Protein AF-A0A8S3W5P1-F1 (afdb_monomer_lite)

Sequence (148 aa):
MNDEDISTLLWRLENGEVSEDESDLDEDALDYYDNVGELQADLERENQILEEILTENDGTAPDPPLIFDELVENQPHSNATPSLRDLIWKKKNLDLVDQAFTFLGCTDYPPIIMNLSTPYQYFSYFFDESLLARIVTESNKYAIQKKY

Radius of gyration: 28.53 Å; chains: 1; bounding box: 63×50×64 Å

Foldseek 3Di:
DDPVVVVVVVVCCVVVVDDPPPPPPPPVPDPVDPDPVRVVVVVVVVVVVVVVVVVPDPDDDDDDDDDDDDDDPDDDDDDDDPPPPPPDPPDDPDPPPVVVPPCVDDPDDDVCCVPDDDPVSNVCVVVPPVNVVVCVVVVVVVVVVVVD

Organism: Parnassius apollo (NCBI:txid110799)

pLDDT: mean 73.73, std 16.77, range [38.12, 96.38]

Secondary structure (DSSP, 8-state):
--HHHHHHHHHHHHTTSS-SS-----GGG--SSSSHHHHHHHHHHH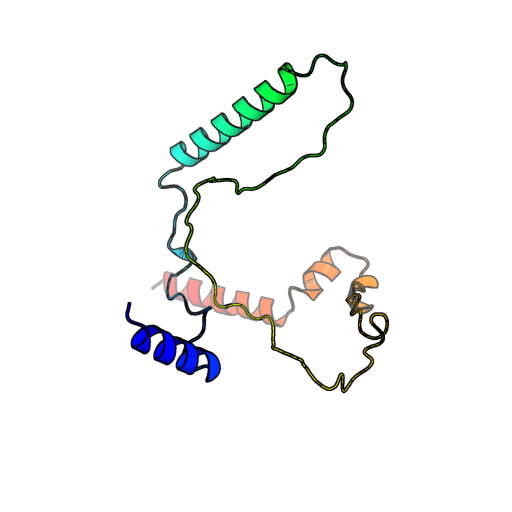HHHHHHHHHS--S-SPPPP---S----------PPP--TT-----------TTTS------PPPHHHHT--SHHHHHHHHS-HHHHHHHHHHHHHHHHHTT-

Structure (mmCIF, N/CA/C/O backbone):
data_AF-A0A8S3W5P1-F1
#
_entry.id   AF-A0A8S3W5P1-F1
#
loop_
_atom_site.group_PDB
_atom_site.id
_atom_site.type_symbol
_atom_site.label_atom_id
_atom_site.label_alt_id
_atom_site.label_comp_id
_atom_site.label_asym_id
_atom_site.label_entity_id
_atom_site.label_seq_id
_atom_site.pdbx_PDB_ins_code
_atom_site.Cartn_x
_atom_site.Cartn_y
_atom_site.Cartn_z
_atom_site.occupancy
_atom_site.B_iso_or_equiv
_atom_site.auth_seq_id
_atom_site.auth_comp_id
_atom_site.auth_asym_id
_atom_site.auth_atom_id
_atom_site.pdbx_PDB_model_num
ATOM 1 N N . MET A 1 1 ? 37.385 16.881 11.044 1.00 60.25 1 MET A N 1
ATOM 2 C CA . MET A 1 1 ? 37.303 15.442 10.748 1.00 60.25 1 MET A CA 1
ATOM 3 C C . MET A 1 1 ? 38.622 15.077 10.107 1.00 60.25 1 MET A C 1
ATOM 5 O O . MET A 1 1 ? 38.984 15.733 9.138 1.00 60.25 1 MET A O 1
ATOM 9 N N . ASN A 1 2 ? 39.389 14.184 10.724 1.00 86.12 2 ASN A N 1
ATOM 10 C CA . ASN A 1 2 ? 40.717 13.813 10.240 1.00 86.12 2 ASN A CA 1
ATOM 11 C C . ASN A 1 2 ? 40.613 12.609 9.290 1.00 86.12 2 ASN A C 1
ATOM 13 O O . ASN A 1 2 ? 39.660 11.839 9.372 1.00 86.12 2 ASN A O 1
ATOM 17 N N . ASP A 1 3 ? 41.605 12.408 8.420 1.00 90.06 3 ASP A N 1
ATOM 18 C CA . ASP A 1 3 ? 41.615 11.308 7.435 1.00 90.06 3 ASP A CA 1
ATOM 19 C C . ASP A 1 3 ? 41.507 9.911 8.080 1.00 90.06 3 ASP A C 1
ATOM 21 O O . ASP A 1 3 ? 40.967 8.970 7.493 1.00 90.06 3 ASP A O 1
ATOM 25 N N . GLU A 1 4 ? 41.981 9.779 9.318 1.00 88.19 4 GLU A N 1
ATOM 26 C CA . GLU A 1 4 ? 41.867 8.562 10.124 1.00 88.19 4 GLU A CA 1
ATOM 27 C C . GLU A 1 4 ? 40.419 8.311 10.585 1.00 88.19 4 GLU A C 1
ATOM 29 O O . GLU A 1 4 ? 39.925 7.183 10.518 1.00 88.19 4 GLU A O 1
ATOM 34 N N . ASP A 1 5 ? 39.691 9.371 10.939 1.00 88.81 5 ASP A N 1
ATOM 35 C CA . ASP A 1 5 ? 38.268 9.297 11.296 1.00 88.81 5 ASP A CA 1
ATOM 36 C C . ASP A 1 5 ? 37.423 8.883 10.081 1.00 88.81 5 ASP A C 1
ATOM 38 O O . ASP A 1 5 ? 36.473 8.113 10.196 1.00 88.81 5 ASP A O 1
ATOM 42 N N . ILE A 1 6 ? 37.795 9.358 8.889 1.00 88.00 6 ILE A N 1
ATOM 43 C CA . ILE A 1 6 ? 37.114 9.006 7.637 1.00 88.00 6 ILE A CA 1
ATOM 44 C C . ILE A 1 6 ? 37.388 7.540 7.281 1.00 88.00 6 ILE A C 1
ATOM 46 O O . ILE A 1 6 ? 36.471 6.801 6.935 1.00 88.00 6 ILE A O 1
ATOM 50 N N . SER A 1 7 ? 38.637 7.092 7.411 1.00 89.75 7 SER A N 1
ATOM 51 C CA . SER A 1 7 ? 39.027 5.710 7.100 1.00 89.75 7 SER A CA 1
ATOM 52 C C . SER A 1 7 ? 38.344 4.699 8.021 1.00 89.75 7 SER A C 1
ATOM 54 O O . SER A 1 7 ? 37.892 3.647 7.572 1.00 89.75 7 SER A O 1
ATOM 56 N N . THR A 1 8 ? 38.240 5.027 9.309 1.00 90.94 8 THR A N 1
ATOM 57 C CA . THR A 1 8 ? 37.537 4.184 10.284 1.00 90.94 8 THR A CA 1
ATOM 58 C C . THR A 1 8 ? 36.036 4.143 10.018 1.00 90.94 8 THR A C 1
ATOM 60 O O . THR A 1 8 ? 35.445 3.069 10.098 1.00 90.94 8 THR A O 1
ATOM 63 N N . LEU A 1 9 ? 35.421 5.268 9.638 1.00 87.50 9 LEU A N 1
ATOM 64 C CA . LEU A 1 9 ? 34.011 5.309 9.250 1.00 87.50 9 LEU A CA 1
ATOM 65 C C . LEU A 1 9 ? 33.732 4.441 8.013 1.00 87.50 9 LEU A C 1
ATOM 67 O O . LEU A 1 9 ? 32.820 3.619 8.037 1.00 87.50 9 LEU A O 1
ATOM 71 N N . LEU A 1 10 ? 34.548 4.568 6.962 1.00 90.38 10 LEU A N 1
ATOM 72 C CA . LEU A 1 10 ? 34.397 3.786 5.730 1.00 90.38 10 LEU A CA 1
ATOM 73 C C . LEU A 1 10 ? 34.566 2.282 5.969 1.00 90.38 10 LEU A C 1
ATOM 75 O O . LEU A 1 10 ? 33.801 1.489 5.431 1.00 90.38 10 LEU A O 1
ATOM 79 N N . TRP A 1 11 ? 35.519 1.888 6.816 1.00 92.31 11 TRP A N 1
ATOM 80 C CA . TRP A 1 11 ? 35.710 0.484 7.183 1.00 92.31 11 TRP A CA 1
ATOM 81 C C . TRP A 1 11 ? 34.502 -0.087 7.939 1.00 92.31 11 TRP A C 1
ATOM 83 O O . TRP A 1 11 ? 34.104 -1.229 7.718 1.00 92.31 11 TRP A O 1
ATOM 93 N N . ARG A 1 12 ? 33.882 0.710 8.816 1.00 89.38 12 ARG A N 1
ATOM 94 C CA . ARG A 1 12 ? 32.674 0.303 9.549 1.00 89.38 12 ARG A CA 1
ATOM 95 C C . ARG A 1 12 ? 31.460 0.159 8.629 1.00 89.38 12 ARG A C 1
ATOM 97 O O . ARG A 1 12 ? 30.703 -0.793 8.799 1.00 89.38 12 ARG A O 1
ATOM 104 N N . LEU A 1 13 ? 31.314 1.049 7.643 1.00 88.62 13 LEU A N 1
ATOM 105 C CA . LEU A 1 13 ? 30.285 0.952 6.599 1.00 88.62 13 LEU A CA 1
ATOM 106 C C . LEU A 1 13 ? 30.488 -0.297 5.723 1.00 88.62 13 LEU A C 1
ATOM 108 O O . LEU A 1 13 ? 29.542 -1.039 5.484 1.00 88.62 13 LEU A O 1
ATOM 112 N N . GLU A 1 14 ? 31.725 -0.583 5.299 1.00 90.12 14 GLU A N 1
ATOM 113 C CA . GLU A 1 14 ? 32.049 -1.760 4.474 1.00 90.12 14 GLU A CA 1
ATOM 114 C C . GLU A 1 14 ? 31.732 -3.088 5.185 1.00 90.12 14 GLU A C 1
ATOM 116 O O . GLU A 1 14 ? 31.281 -4.043 4.552 1.00 90.12 14 GLU A O 1
ATOM 121 N N . ASN A 1 15 ? 31.919 -3.144 6.507 1.00 90.38 15 ASN A N 1
ATOM 122 C CA . ASN A 1 15 ? 31.615 -4.329 7.313 1.00 90.38 15 ASN A CA 1
ATOM 123 C C . ASN A 1 15 ? 30.167 -4.388 7.819 1.00 90.38 15 ASN A C 1
ATOM 125 O O . ASN A 1 15 ? 29.810 -5.341 8.514 1.00 90.38 15 ASN A O 1
ATOM 129 N N . GLY A 1 16 ? 29.340 -3.389 7.495 1.00 81.69 16 GLY A N 1
ATOM 130 C CA . GLY A 1 16 ? 27.958 -3.305 7.968 1.00 81.69 16 GLY A CA 1
ATOM 131 C C . GLY A 1 16 ? 27.836 -3.133 9.486 1.00 81.69 16 GLY A C 1
ATOM 132 O O . GLY A 1 16 ? 26.829 -3.527 10.064 1.00 81.69 16 GLY A O 1
ATOM 133 N N . GLU A 1 17 ? 28.861 -2.582 10.148 1.00 85.62 17 GLU A N 1
ATOM 134 C CA . GLU A 1 17 ? 28.804 -2.224 11.575 1.00 85.62 17 GLU A CA 1
ATOM 135 C C . GLU A 1 17 ? 28.009 -0.936 11.822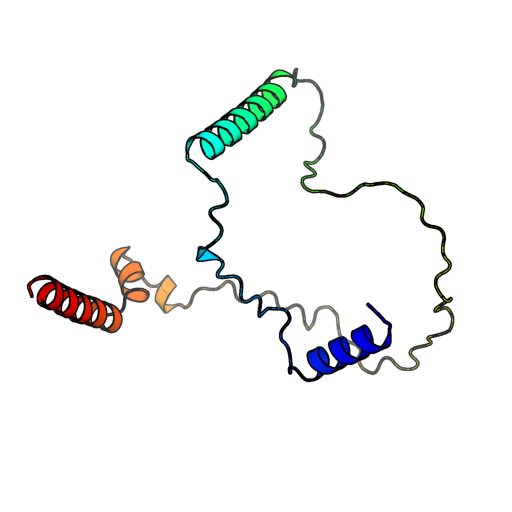 1.00 85.62 17 GLU A C 1
ATOM 137 O O . GLU A 1 17 ? 27.652 -0.635 12.960 1.00 85.62 17 GLU A O 1
ATOM 142 N N . VAL A 1 18 ? 27.796 -0.148 10.769 1.00 80.00 18 VAL A N 1
ATOM 143 C CA . VAL A 1 18 ? 26.989 1.073 10.759 1.00 80.00 18 VAL A CA 1
ATOM 144 C C . VAL A 1 18 ? 26.205 1.066 9.449 1.00 80.00 18 VAL A C 1
ATOM 146 O O . VAL A 1 18 ? 26.782 0.750 8.407 1.00 80.00 18 VAL A O 1
ATOM 149 N N . SER A 1 19 ? 24.913 1.383 9.501 1.00 76.12 19 SER A N 1
ATOM 150 C CA . SER A 1 19 ? 24.086 1.601 8.310 1.00 76.12 19 SER A CA 1
ATOM 151 C C . SER A 1 19 ? 24.056 3.090 7.968 1.00 76.12 19 SER A C 1
ATOM 153 O O . SER A 1 19 ? 24.080 3.936 8.858 1.00 76.12 19 SER A O 1
ATOM 155 N N . GLU A 1 20 ? 23.996 3.414 6.678 1.00 69.25 20 GLU A N 1
ATOM 156 C CA . GLU A 1 20 ? 23.717 4.779 6.211 1.00 69.25 20 GLU A CA 1
ATOM 157 C C . GLU A 1 20 ? 22.250 5.176 6.468 1.00 69.25 20 GLU A C 1
ATOM 159 O O . GLU A 1 20 ? 21.956 6.363 6.572 1.00 69.25 20 GLU A O 1
ATOM 164 N N . ASP A 1 21 ? 21.344 4.198 6.617 1.00 70.31 21 ASP A N 1
ATOM 165 C CA . ASP A 1 21 ? 19.904 4.435 6.815 1.00 70.31 21 ASP A CA 1
ATOM 166 C C . ASP A 1 21 ? 19.472 4.555 8.283 1.00 70.31 21 ASP A C 1
ATOM 168 O O . ASP A 1 21 ? 18.326 4.902 8.556 1.00 70.31 21 ASP A O 1
ATOM 172 N N . GLU A 1 22 ? 20.373 4.289 9.231 1.00 61.56 22 GLU A N 1
ATOM 173 C CA . GLU A 1 22 ? 20.070 4.349 10.661 1.00 61.56 22 GLU A CA 1
ATOM 174 C C . GLU A 1 22 ? 20.195 5.804 11.133 1.00 61.56 22 GLU A C 1
ATOM 176 O O . GLU A 1 22 ? 21.045 6.175 11.943 1.00 61.56 22 GLU A O 1
ATOM 181 N N . SER A 1 23 ? 19.363 6.677 10.566 1.00 60.12 23 SER A N 1
ATOM 182 C CA . SER A 1 23 ? 19.043 7.939 11.209 1.00 60.12 23 SER A CA 1
ATOM 183 C C . SER A 1 23 ? 18.038 7.645 12.318 1.00 60.12 23 SER A C 1
ATOM 185 O O . SER A 1 23 ? 16.862 7.437 12.041 1.00 60.12 23 SER A O 1
ATOM 187 N N . ASP A 1 24 ? 18.482 7.699 13.577 1.00 58.50 24 ASP A N 1
ATOM 188 C CA . ASP A 1 24 ? 17.634 7.699 14.789 1.00 58.50 24 ASP A CA 1
ATOM 189 C C . ASP A 1 24 ? 16.700 8.933 14.881 1.00 58.50 24 ASP A C 1
ATOM 191 O O . ASP A 1 24 ? 16.234 9.317 15.956 1.00 58.50 24 ASP A O 1
ATOM 195 N N . LEU A 1 25 ? 16.470 9.628 13.768 1.00 57.25 25 LEU A N 1
ATOM 196 C CA . LEU A 1 25 ? 15.472 10.673 13.688 1.00 57.25 25 LEU A CA 1
ATOM 197 C C . LEU A 1 25 ? 14.147 9.973 13.429 1.00 57.25 25 LEU A C 1
ATOM 199 O O . LEU A 1 25 ? 13.900 9.511 12.320 1.00 57.25 25 LEU A O 1
ATOM 203 N N . ASP A 1 26 ? 13.317 9.893 14.467 1.00 58.59 26 ASP A N 1
ATOM 204 C CA . ASP A 1 26 ? 11.900 9.585 14.321 1.00 58.59 26 ASP A CA 1
ATOM 205 C C . ASP A 1 26 ? 11.335 10.527 13.235 1.00 58.59 26 ASP A C 1
ATOM 207 O O . ASP A 1 26 ? 11.101 11.708 13.496 1.00 58.59 26 ASP A O 1
ATOM 211 N N . GLU A 1 27 ? 11.160 10.038 12.001 1.00 56.53 27 GLU A N 1
ATOM 212 C CA . GLU A 1 27 ? 10.582 10.804 10.878 1.00 56.53 27 GLU A CA 1
ATOM 213 C C . GLU A 1 27 ? 9.187 11.351 11.231 1.00 56.53 27 GLU A C 1
ATOM 215 O O . GLU A 1 27 ? 8.745 12.359 10.687 1.00 56.53 27 GLU A O 1
ATOM 220 N N . ASP A 1 28 ? 8.540 10.740 12.224 1.00 57.50 28 ASP A N 1
ATOM 221 C CA . ASP A 1 28 ? 7.258 11.146 12.790 1.00 57.50 28 ASP A CA 1
ATOM 222 C C . ASP A 1 28 ? 7.342 12.379 13.723 1.00 57.50 28 ASP A C 1
ATOM 224 O O . ASP A 1 28 ? 6.311 12.830 14.225 1.00 57.50 28 ASP A O 1
ATOM 228 N N . ALA A 1 29 ? 8.538 12.916 14.008 1.00 58.88 29 ALA A N 1
ATOM 229 C CA . ALA A 1 29 ? 8.751 14.008 14.969 1.00 58.88 29 ALA A CA 1
ATOM 230 C C . ALA A 1 29 ? 9.080 15.376 14.340 1.00 58.88 29 ALA A C 1
ATOM 232 O O . ALA A 1 29 ? 9.227 16.360 15.072 1.00 58.88 29 ALA A O 1
ATOM 233 N N . LEU A 1 30 ? 9.201 15.466 13.013 1.00 60.38 30 LEU A N 1
ATOM 234 C CA . LEU A 1 30 ? 9.406 16.734 12.311 1.00 60.38 30 LEU A CA 1
ATOM 235 C C . LEU A 1 30 ? 8.080 17.224 11.726 1.00 60.38 30 LEU A C 1
ATOM 237 O O . LEU A 1 30 ? 7.749 16.954 10.573 1.00 60.38 30 LEU A O 1
ATOM 241 N N . ASP A 1 31 ? 7.333 17.988 12.523 1.00 73.31 31 ASP A N 1
ATOM 242 C CA . ASP A 1 31 ? 6.255 18.823 11.995 1.00 73.31 31 ASP A CA 1
ATOM 243 C C . ASP A 1 31 ? 6.888 19.864 11.051 1.00 73.31 31 ASP A C 1
ATOM 245 O O . ASP A 1 31 ? 7.438 20.871 11.488 1.00 73.31 31 ASP A O 1
ATOM 249 N N . TYR A 1 32 ? 6.856 19.590 9.741 1.00 79.31 32 TYR A N 1
ATOM 250 C CA . TYR A 1 32 ? 7.457 20.432 8.693 1.00 79.31 32 TYR A CA 1
ATOM 251 C C . TYR A 1 32 ? 6.911 21.876 8.683 1.00 79.31 32 TYR A C 1
ATOM 253 O O . TYR A 1 32 ? 7.590 22.785 8.216 1.00 79.31 32 TYR A O 1
ATOM 261 N N . TYR A 1 33 ? 5.711 22.094 9.234 1.00 85.25 33 TYR A N 1
ATOM 262 C CA . TYR A 1 33 ? 5.137 23.417 9.483 1.00 85.25 33 TYR A CA 1
ATOM 263 C C . TYR A 1 33 ? 4.770 23.560 10.961 1.00 85.25 33 TYR A C 1
ATOM 265 O O . TYR A 1 33 ? 4.028 22.734 11.497 1.00 85.25 33 TYR A O 1
ATOM 273 N N . ASP A 1 34 ? 5.185 24.660 11.593 1.00 84.06 34 ASP A N 1
ATOM 274 C CA . ASP A 1 34 ? 4.937 24.906 13.021 1.00 84.06 34 ASP A CA 1
ATOM 275 C C . ASP A 1 34 ? 3.443 25.149 13.314 1.00 84.06 34 ASP A C 1
ATOM 277 O O . ASP A 1 34 ? 2.961 24.979 14.438 1.00 84.06 34 ASP A O 1
ATOM 281 N N . ASN A 1 35 ? 2.686 25.625 12.318 1.00 85.00 35 ASN A N 1
ATOM 282 C CA . ASN A 1 35 ? 1.250 25.864 12.424 1.00 85.00 35 ASN A CA 1
ATOM 283 C C . ASN A 1 35 ? 0.553 25.925 11.053 1.00 85.00 35 ASN A C 1
ATOM 285 O O . ASN A 1 35 ? 1.161 26.187 10.020 1.00 85.00 35 ASN A O 1
ATOM 289 N N . VAL A 1 36 ? -0.777 25.775 11.064 1.00 84.75 36 VAL A N 1
ATOM 290 C CA . VAL A 1 36 ? -1.629 25.810 9.856 1.00 84.75 36 VAL A CA 1
ATOM 291 C C . VAL A 1 36 ? -1.508 27.126 9.074 1.00 84.75 36 VAL A C 1
ATOM 293 O O . VAL A 1 36 ? -1.686 27.131 7.860 1.00 84.75 36 VAL A O 1
ATOM 296 N N . GLY A 1 37 ? -1.198 28.241 9.742 1.00 89.44 37 GLY A N 1
ATOM 297 C CA . GLY A 1 37 ? -1.033 29.537 9.084 1.00 89.44 37 GLY A CA 1
ATOM 298 C C . GLY A 1 37 ? 0.216 29.607 8.206 1.00 89.44 37 GLY A C 1
ATOM 299 O O . GLY A 1 37 ? 0.186 30.257 7.165 1.00 89.44 37 GLY A O 1
ATOM 300 N N . GLU A 1 38 ? 1.285 28.911 8.589 1.00 88.75 38 GLU A N 1
ATOM 301 C CA . GLU A 1 38 ? 2.511 28.813 7.796 1.00 88.75 38 GLU A CA 1
ATOM 302 C C . GLU A 1 38 ? 2.283 27.990 6.525 1.00 88.75 38 GLU A C 1
ATOM 304 O O . GLU A 1 38 ? 2.566 28.470 5.429 1.00 88.75 38 GLU A O 1
ATOM 309 N N . LEU A 1 39 ? 1.644 26.823 6.668 1.00 87.88 39 LEU A N 1
ATOM 310 C CA . LEU A 1 39 ? 1.203 25.997 5.541 1.00 87.88 39 LEU A CA 1
ATOM 311 C C . LEU A 1 39 ? 0.307 26.792 4.577 1.00 87.88 39 LEU A C 1
ATOM 313 O O . LEU A 1 39 ? 0.464 26.721 3.360 1.00 87.88 39 LEU A O 1
ATOM 317 N N . GLN A 1 40 ? -0.637 27.568 5.115 1.00 88.94 40 GLN A N 1
ATOM 318 C CA . GLN A 1 40 ? -1.555 28.354 4.296 1.00 88.94 40 GLN A CA 1
ATOM 319 C C . GLN A 1 40 ? -0.835 29.479 3.536 1.00 88.94 40 GLN A C 1
ATOM 321 O O . GLN A 1 40 ? -1.101 29.677 2.353 1.00 88.94 40 GLN A O 1
ATOM 326 N N . ALA A 1 41 ? 0.090 30.190 4.184 1.00 89.88 41 ALA A N 1
ATOM 327 C CA . ALA A 1 41 ? 0.854 31.259 3.543 1.00 89.88 41 ALA A CA 1
ATOM 328 C C . ALA A 1 41 ? 1.760 30.741 2.413 1.00 89.88 41 ALA A C 1
ATOM 330 O O . ALA A 1 41 ? 1.984 31.447 1.429 1.00 89.88 41 ALA A O 1
ATOM 331 N N . ASP A 1 42 ? 2.278 29.521 2.550 1.00 90.44 42 ASP A N 1
ATOM 332 C CA . ASP A 1 42 ? 3.111 28.885 1.532 1.00 90.44 42 ASP A CA 1
ATOM 333 C C . ASP A 1 42 ? 2.289 28.482 0.298 1.00 90.44 42 ASP A C 1
ATOM 335 O O . ASP A 1 42 ? 2.627 28.853 -0.826 1.00 90.44 42 ASP A O 1
ATOM 339 N N . LEU A 1 43 ? 1.125 27.858 0.515 1.00 88.25 43 LEU A N 1
ATOM 340 C CA . LEU A 1 43 ? 0.180 27.521 -0.556 1.00 88.2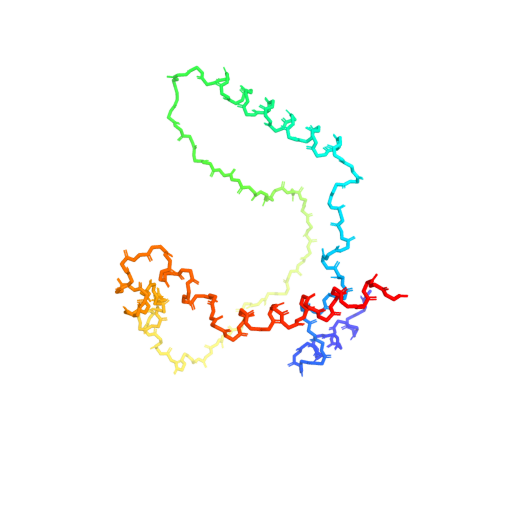5 43 LEU A CA 1
ATOM 341 C C . LEU A 1 43 ? -0.348 28.763 -1.289 1.00 88.25 43 LEU A C 1
ATOM 343 O O . LEU A 1 43 ? -0.517 28.753 -2.508 1.00 88.25 43 LEU A O 1
ATOM 347 N N . GLU A 1 44 ? -0.633 29.850 -0.570 1.00 89.62 44 GLU A N 1
ATOM 348 C CA . GLU A 1 44 ? -1.074 31.109 -1.184 1.00 89.62 44 GLU A CA 1
ATOM 349 C C . GLU A 1 44 ? 0.037 31.736 -2.044 1.00 89.62 44 GLU A C 1
ATOM 351 O O . GLU A 1 44 ? -0.244 32.248 -3.129 1.00 89.62 44 GLU A O 1
ATOM 356 N N . ARG A 1 45 ? 1.304 31.633 -1.619 1.00 87.31 45 ARG A N 1
ATOM 357 C CA . ARG A 1 45 ? 2.465 32.086 -2.400 1.00 87.31 45 ARG A CA 1
ATOM 358 C C . ARG A 1 45 ? 2.644 31.274 -3.681 1.00 87.31 45 ARG A C 1
ATOM 360 O O . ARG A 1 45 ? 2.875 31.861 -4.734 1.00 87.31 45 ARG A O 1
ATOM 367 N N . GLU A 1 46 ? 2.525 29.952 -3.604 1.00 83.62 46 GLU A N 1
ATOM 368 C CA . GLU A 1 46 ? 2.633 29.072 -4.772 1.00 83.62 46 GLU A CA 1
ATOM 369 C C . GLU A 1 46 ? 1.539 29.374 -5.807 1.00 83.62 46 GLU A C 1
ATOM 371 O O . GLU A 1 46 ? 1.821 29.523 -6.997 1.00 83.62 46 GLU A O 1
ATOM 376 N N . ASN A 1 47 ? 0.298 29.570 -5.350 1.00 82.88 47 ASN A N 1
ATOM 377 C CA . ASN A 1 47 ? -0.809 29.953 -6.227 1.00 82.88 47 ASN A CA 1
ATOM 378 C C . ASN A 1 47 ? -0.584 31.320 -6.890 1.00 82.88 47 ASN A C 1
ATOM 380 O O . ASN A 1 47 ? -0.876 31.476 -8.074 1.00 82.88 47 ASN A O 1
ATOM 384 N N . GLN A 1 48 ? -0.015 32.290 -6.168 1.00 81.44 48 GLN A N 1
ATOM 385 C CA . GLN A 1 48 ? 0.327 33.601 -6.724 1.00 81.44 48 GLN A CA 1
ATOM 386 C C . GLN A 1 48 ? 1.357 33.486 -7.864 1.00 81.44 48 GLN A C 1
ATOM 388 O O . GLN A 1 48 ? 1.201 34.140 -8.893 1.00 81.44 48 GLN A O 1
ATOM 393 N N . ILE A 1 49 ? 2.373 32.629 -7.705 1.00 80.44 49 ILE A N 1
ATOM 394 C CA . ILE A 1 49 ? 3.402 32.374 -8.728 1.00 80.44 49 ILE A CA 1
ATOM 395 C C . ILE A 1 49 ? 2.786 31.695 -9.959 1.00 80.44 49 ILE A C 1
ATOM 397 O O . ILE A 1 49 ? 3.077 32.076 -11.092 1.00 80.44 49 ILE A O 1
ATOM 401 N N . LEU A 1 50 ? 1.904 30.713 -9.757 1.00 74.19 50 LEU A N 1
ATOM 402 C CA . LEU A 1 50 ? 1.196 30.040 -10.850 1.00 74.19 50 LEU A CA 1
ATOM 403 C C . LEU A 1 50 ? 0.308 31.010 -11.643 1.00 74.19 50 LEU A C 1
ATOM 405 O O . LEU A 1 50 ? 0.296 30.966 -12.873 1.00 74.19 50 LEU A O 1
ATOM 409 N N . GLU A 1 51 ? -0.410 31.907 -10.965 1.00 75.50 51 GLU A N 1
ATOM 410 C CA . GLU A 1 51 ? -1.223 32.936 -11.620 1.00 75.50 51 GLU A CA 1
ATOM 411 C C . GLU A 1 51 ? -0.370 33.954 -12.396 1.00 75.50 51 GLU A C 1
ATOM 413 O O . GLU A 1 51 ? -0.755 34.369 -13.492 1.00 75.50 51 GLU A O 1
ATOM 418 N N . GLU A 1 52 ? 0.808 34.317 -11.885 1.00 69.75 52 GLU A N 1
ATOM 419 C CA . GLU A 1 52 ? 1.765 35.189 -12.578 1.00 69.75 52 GLU A CA 1
ATOM 420 C C . GLU A 1 52 ? 2.301 34.524 -13.862 1.00 69.75 52 GLU A C 1
ATOM 422 O O . GLU A 1 52 ? 2.241 35.115 -14.940 1.00 69.75 52 GLU A O 1
ATOM 427 N N . ILE A 1 53 ? 2.672 33.238 -13.812 1.00 67.25 53 ILE A N 1
ATOM 428 C CA . ILE A 1 53 ? 3.116 32.468 -14.993 1.00 67.25 53 ILE A CA 1
ATOM 429 C C . ILE A 1 53 ? 2.012 32.366 -16.059 1.00 67.25 53 ILE A C 1
ATOM 431 O O . ILE A 1 53 ? 2.279 32.453 -17.260 1.00 67.25 53 ILE A O 1
ATOM 435 N N . LEU A 1 54 ? 0.757 32.182 -15.640 1.00 63.66 54 LEU A N 1
ATOM 436 C CA . LEU A 1 54 ? -0.378 32.054 -16.559 1.00 63.66 54 LEU A CA 1
ATOM 437 C C . LEU A 1 54 ? -0.784 33.386 -17.206 1.00 63.66 54 LEU A C 1
ATOM 439 O O . LEU A 1 54 ? -1.405 33.377 -18.270 1.00 63.66 54 LEU A O 1
ATOM 443 N N . THR A 1 55 ? -0.454 34.519 -16.583 1.00 59.00 55 THR A N 1
ATOM 444 C CA . THR A 1 55 ? -0.818 35.855 -17.076 1.00 59.00 55 THR A CA 1
ATOM 445 C C . THR A 1 55 ? 0.257 36.494 -17.959 1.00 59.00 55 THR A C 1
ATOM 447 O O . THR A 1 55 ? 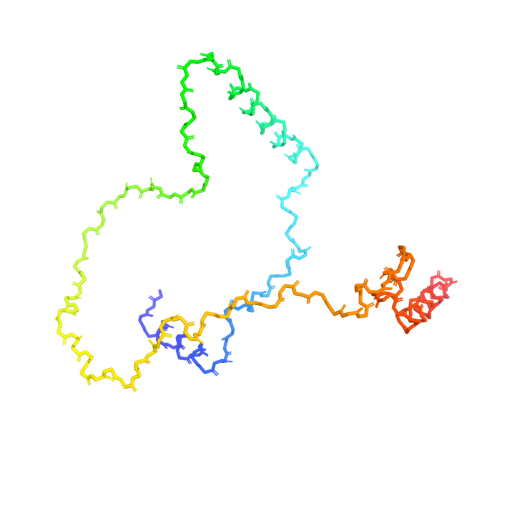-0.088 37.326 -18.799 1.00 59.00 55 THR A O 1
ATOM 450 N N . GLU A 1 56 ? 1.523 36.074 -17.860 1.00 57.00 56 GLU A N 1
ATOM 451 C CA . GLU A 1 56 ? 2.619 36.582 -18.706 1.00 57.00 56 GLU A CA 1
ATOM 452 C C . GLU A 1 56 ? 2.710 35.934 -20.105 1.00 57.00 56 GLU A C 1
ATOM 454 O O . GLU A 1 56 ? 3.425 36.435 -20.977 1.00 57.00 56 GLU A O 1
ATOM 459 N N . ASN A 1 57 ? 1.964 34.857 -20.379 1.00 52.50 57 ASN A N 1
ATOM 460 C CA . ASN A 1 57 ? 2.019 34.155 -21.666 1.00 52.50 57 ASN A CA 1
ATOM 461 C C . ASN A 1 57 ? 1.015 34.719 -22.699 1.00 52.50 57 ASN A C 1
ATOM 463 O O . ASN A 1 57 ? -0.026 34.120 -22.980 1.00 52.50 57 ASN A O 1
ATOM 467 N N . ASP A 1 58 ? 1.338 35.870 -23.305 1.00 50.66 58 ASP A N 1
ATOM 468 C CA . ASP A 1 58 ? 0.683 36.369 -24.531 1.00 50.66 58 ASP A CA 1
ATOM 469 C C . ASP A 1 58 ? 1.102 35.531 -25.760 1.00 50.66 58 ASP A C 1
ATOM 471 O O . ASP A 1 58 ? 1.924 35.925 -26.590 1.00 50.66 58 ASP A O 1
ATOM 475 N N . GLY A 1 59 ? 0.558 34.313 -25.837 1.00 56.38 59 GLY A N 1
ATOM 476 C CA . GLY A 1 59 ? 0.118 33.623 -27.057 1.00 56.38 59 GLY A CA 1
ATOM 477 C C . GLY A 1 59 ? 1.067 33.416 -28.249 1.00 56.38 59 GLY A C 1
ATOM 478 O O . GLY A 1 59 ? 0.580 32.956 -29.283 1.00 56.38 59 GLY A O 1
ATOM 479 N N . THR A 1 60 ? 2.369 33.727 -28.185 1.00 56.34 60 THR A N 1
ATOM 480 C CA . THR A 1 60 ? 3.212 33.742 -29.404 1.00 56.34 60 THR A CA 1
ATOM 481 C C . THR A 1 60 ? 4.640 33.193 -29.271 1.00 56.34 60 THR A C 1
ATOM 483 O O . THR A 1 60 ? 5.537 33.636 -29.991 1.00 56.34 60 THR A O 1
ATOM 486 N N . ALA A 1 61 ? 4.889 32.177 -28.442 1.00 58.16 61 ALA A N 1
ATOM 487 C CA . ALA A 1 61 ? 6.147 31.422 -28.517 1.00 58.16 61 ALA A CA 1
ATOM 488 C C . ALA A 1 61 ? 5.939 29.917 -28.266 1.00 58.16 61 ALA A C 1
ATOM 490 O O . ALA A 1 61 ? 5.081 29.557 -27.465 1.00 58.16 61 ALA A O 1
ATOM 491 N N . PRO A 1 62 ? 6.679 29.030 -28.964 1.00 55.53 62 PRO A N 1
ATOM 492 C CA . PRO A 1 62 ? 6.605 27.592 -28.731 1.00 55.53 62 PRO A CA 1
ATOM 493 C C . PRO A 1 62 ? 7.264 27.239 -27.391 1.00 55.53 62 PRO A C 1
ATOM 495 O O . PRO A 1 62 ? 8.352 27.736 -27.097 1.00 55.53 62 PRO A O 1
ATOM 498 N N . ASP A 1 63 ? 6.605 26.376 -26.616 1.00 50.88 63 ASP A N 1
ATOM 499 C CA . ASP A 1 63 ? 7.008 25.983 -25.261 1.00 50.88 63 ASP A CA 1
ATOM 500 C C . ASP A 1 63 ? 8.487 25.547 -25.168 1.00 50.88 63 ASP A C 1
ATOM 502 O O . ASP A 1 63 ? 8.900 24.609 -25.864 1.00 50.88 63 ASP A O 1
ATOM 506 N N . PRO A 1 64 ? 9.298 26.170 -24.292 1.00 62.03 64 PRO A N 1
ATOM 507 C CA . PRO A 1 64 ? 10.563 25.599 -23.850 1.00 62.03 64 PRO A CA 1
ATOM 508 C C . PRO A 1 64 ? 10.319 24.506 -22.788 1.00 62.03 64 PRO A C 1
ATOM 510 O O . PRO A 1 64 ? 9.350 24.582 -22.031 1.00 62.03 64 PRO A O 1
ATOM 513 N N . PRO A 1 65 ? 11.175 23.468 -22.714 1.00 57.88 65 PRO A N 1
ATOM 514 C CA . PRO A 1 65 ? 10.959 22.336 -21.819 1.00 57.88 65 PRO A CA 1
ATOM 515 C C . PRO A 1 65 ? 11.041 22.751 -20.345 1.00 57.88 65 PRO A C 1
ATOM 517 O O . PRO A 1 65 ? 11.931 23.504 -19.952 1.00 57.88 65 PRO A O 1
ATOM 520 N N . LEU A 1 66 ? 10.129 22.201 -19.540 1.00 48.69 66 LEU A N 1
ATOM 521 C CA . LEU A 1 66 ? 10.099 22.358 -18.088 1.00 48.69 66 LEU A CA 1
ATOM 522 C C . LEU A 1 66 ? 11.340 21.696 -17.474 1.00 48.69 66 LEU A C 1
ATOM 524 O O . LEU A 1 66 ? 11.477 20.473 -17.504 1.00 48.69 66 LEU A O 1
ATOM 528 N N . ILE A 1 67 ? 12.243 22.512 -16.935 1.00 51.34 67 ILE A N 1
ATOM 529 C CA . ILE A 1 67 ? 13.313 22.071 -16.039 1.00 51.34 67 ILE A CA 1
ATOM 530 C C . ILE A 1 67 ? 12.861 22.453 -14.633 1.00 51.34 67 ILE A C 1
ATOM 532 O O . ILE A 1 67 ? 12.753 23.642 -14.339 1.00 51.34 67 ILE A O 1
ATOM 536 N N . PHE A 1 68 ? 12.606 21.457 -13.791 1.00 47.38 68 PHE A N 1
ATOM 537 C CA . PHE A 1 68 ? 12.474 21.651 -12.353 1.00 47.38 68 PHE A CA 1
ATOM 538 C C . PHE A 1 68 ? 13.590 20.888 -11.638 1.00 47.38 68 PHE A C 1
ATOM 540 O O . PHE A 1 68 ? 13.948 19.777 -12.031 1.00 47.38 68 PHE A O 1
ATOM 547 N N . ASP A 1 69 ? 14.105 21.578 -10.626 1.00 42.88 69 ASP A N 1
ATOM 548 C CA . ASP A 1 69 ? 15.081 21.235 -9.594 1.00 42.88 69 ASP A CA 1
ATOM 549 C C . ASP A 1 69 ? 16.586 21.312 -9.921 1.00 42.88 69 ASP A C 1
ATOM 551 O O . ASP A 1 69 ? 17.220 20.418 -10.473 1.00 42.88 69 ASP A O 1
ATOM 555 N N . GLU A 1 70 ? 17.113 22.475 -9.509 1.00 49.03 70 GLU A N 1
ATOM 556 C CA . GLU A 1 70 ? 18.324 22.687 -8.704 1.00 49.03 70 GLU A CA 1
ATOM 557 C C . GLU A 1 70 ? 19.694 22.210 -9.224 1.00 49.03 70 GLU A C 1
ATOM 559 O O . GLU A 1 70 ? 20.005 21.027 -9.294 1.00 49.03 70 GLU A O 1
ATOM 564 N N . LEU A 1 71 ? 20.562 23.201 -9.493 1.00 49.19 71 LEU A N 1
ATOM 565 C CA . LEU A 1 71 ? 21.922 23.380 -8.939 1.00 49.19 71 LEU A CA 1
ATOM 566 C C . LEU A 1 71 ? 22.827 24.104 -9.950 1.00 49.19 71 LEU A C 1
ATOM 568 O O . LEU A 1 71 ? 23.527 23.482 -10.748 1.00 49.19 71 LEU A O 1
ATOM 572 N N . VAL A 1 72 ? 22.892 25.436 -9.870 1.00 45.06 72 VAL A N 1
ATOM 573 C CA . VAL A 1 72 ? 24.062 26.183 -10.364 1.00 45.06 72 VAL A CA 1
ATOM 574 C C . VAL A 1 72 ? 24.418 27.277 -9.361 1.00 45.06 72 VAL A C 1
ATOM 576 O O . VAL A 1 72 ? 24.178 28.463 -9.581 1.00 45.06 72 VAL A O 1
ATOM 579 N N . GLU A 1 73 ? 25.036 26.875 -8.252 1.00 38.12 73 GLU A N 1
ATOM 580 C CA . GLU A 1 73 ? 25.878 27.780 -7.478 1.00 38.12 73 GLU A CA 1
ATOM 581 C C . GLU A 1 73 ? 27.301 27.713 -8.059 1.00 38.12 73 GLU A C 1
ATOM 583 O O . GLU A 1 73 ? 28.042 26.746 -7.896 1.00 38.12 73 GLU A O 1
ATOM 588 N N . ASN A 1 74 ? 27.663 28.735 -8.835 1.00 43.81 74 ASN A N 1
ATOM 589 C CA . ASN A 1 74 ? 28.999 28.890 -9.399 1.00 43.81 74 ASN A CA 1
ATOM 590 C C . ASN A 1 74 ? 29.949 29.488 -8.348 1.00 43.81 74 ASN A C 1
ATOM 592 O O . ASN A 1 74 ? 29.868 30.689 -8.098 1.00 43.81 74 ASN A O 1
ATOM 596 N N . GLN A 1 75 ? 30.930 28.724 -7.849 1.00 42.34 75 GLN A N 1
ATOM 597 C CA . GLN A 1 75 ? 32.228 29.272 -7.415 1.00 42.34 75 GLN A CA 1
ATOM 598 C C . GLN A 1 75 ? 33.409 28.355 -7.800 1.00 42.34 75 GLN A C 1
ATOM 600 O O . GLN A 1 75 ? 33.293 27.131 -7.728 1.00 42.34 75 GLN A O 1
ATOM 605 N N . PRO A 1 76 ? 34.567 28.916 -8.219 1.00 45.22 76 PRO A N 1
ATOM 606 C CA . PRO A 1 76 ? 35.698 28.146 -8.716 1.00 45.22 76 PRO A CA 1
ATOM 607 C C . PRO A 1 76 ? 36.691 27.844 -7.587 1.00 45.22 76 PRO A C 1
ATOM 609 O O . PRO A 1 76 ? 37.511 28.685 -7.222 1.00 45.22 76 PRO A O 1
ATOM 612 N N . HIS A 1 77 ? 36.688 26.616 -7.072 1.00 38.78 77 HIS A N 1
ATOM 613 C CA . HIS A 1 77 ? 37.797 26.119 -6.260 1.00 38.78 77 HIS A CA 1
ATOM 614 C C . HIS A 1 77 ? 38.749 25.297 -7.126 1.00 38.78 77 HIS A C 1
ATOM 616 O O . HIS A 1 77 ? 38.580 24.103 -7.357 1.00 38.78 77 HIS A O 1
ATOM 622 N N . SER A 1 78 ? 39.788 25.972 -7.614 1.00 49.91 78 SER A N 1
ATOM 623 C CA . SER A 1 78 ? 41.010 25.326 -8.069 1.00 49.91 78 SER A CA 1
ATOM 624 C C . SER A 1 78 ? 41.659 24.604 -6.890 1.00 49.91 78 SER A C 1
ATOM 626 O O . SER A 1 78 ? 42.140 25.273 -5.981 1.00 49.91 78 SER A O 1
ATOM 628 N N . ASN A 1 79 ? 41.707 23.274 -6.924 1.00 40.16 79 ASN A N 1
ATOM 629 C CA . ASN A 1 79 ? 42.774 22.480 -6.321 1.00 40.16 79 ASN A CA 1
ATOM 630 C C . ASN A 1 79 ? 42.870 21.134 -7.046 1.00 40.16 79 ASN A C 1
ATOM 632 O O . ASN A 1 79 ? 41.876 20.465 -7.309 1.00 40.16 79 ASN A O 1
ATOM 636 N N . ALA A 1 80 ? 44.094 20.810 -7.455 1.00 52.12 80 ALA A N 1
ATOM 637 C CA . ALA A 1 80 ? 44.432 19.728 -8.363 1.00 52.12 80 ALA A CA 1
ATOM 638 C C . ALA A 1 80 ? 43.966 18.356 -7.855 1.00 52.12 80 ALA A C 1
ATOM 640 O O . ALA A 1 80 ? 44.354 17.919 -6.773 1.00 52.12 80 ALA A O 1
ATOM 641 N N . THR A 1 81 ? 43.205 17.645 -8.683 1.00 49.91 81 THR A N 1
ATOM 642 C CA . THR A 1 81 ? 42.964 16.214 -8.505 1.00 49.91 81 THR A CA 1
ATOM 643 C C . THR A 1 81 ? 44.201 15.427 -8.961 1.00 49.91 81 THR A C 1
ATOM 645 O O . THR A 1 81 ? 44.806 15.764 -9.989 1.00 49.91 81 THR A O 1
ATOM 648 N N . PRO A 1 82 ? 44.627 14.381 -8.230 1.00 52.44 82 PRO A N 1
ATOM 649 C CA . PRO A 1 82 ? 45.673 13.491 -8.708 1.00 52.44 82 PRO A CA 1
ATOM 650 C C . PRO A 1 82 ? 45.214 12.843 -10.019 1.00 52.44 82 PRO A C 1
ATOM 652 O O . PRO A 1 82 ? 44.125 12.285 -10.132 1.00 52.44 82 PRO A O 1
ATOM 655 N N . SER A 1 83 ? 46.060 12.965 -11.038 1.00 58.31 83 SER A N 1
ATOM 656 C CA . SER A 1 83 ? 45.842 12.436 -12.380 1.00 58.31 83 SER A CA 1
ATOM 657 C C . SER A 1 83 ? 45.684 10.908 -12.342 1.00 58.31 83 SER A C 1
ATOM 659 O O . SER A 1 83 ? 46.674 10.181 -12.360 1.00 58.31 83 SER A O 1
ATOM 661 N N . LEU A 1 84 ? 44.439 10.426 -12.389 1.00 59.44 84 LEU A N 1
ATOM 662 C CA . LEU A 1 84 ? 44.026 9.022 -12.583 1.00 59.44 84 LEU A CA 1
ATOM 663 C C . LEU A 1 84 ? 44.419 8.431 -13.959 1.00 59.44 84 LEU A C 1
ATOM 665 O O . LEU A 1 84 ? 43.829 7.456 -14.418 1.00 59.44 84 LEU A O 1
ATOM 669 N N . ARG A 1 85 ? 45.391 9.023 -14.662 1.00 59.47 85 ARG A N 1
ATOM 670 C CA . ARG A 1 85 ? 45.664 8.738 -16.081 1.00 59.47 85 ARG A CA 1
ATOM 671 C C . ARG A 1 85 ? 46.240 7.348 -16.366 1.00 59.47 85 ARG A C 1
ATOM 673 O O . ARG A 1 85 ? 46.230 6.960 -17.527 1.00 59.47 85 ARG A O 1
ATOM 680 N N . ASP A 1 86 ? 46.641 6.586 -15.347 1.00 59.84 86 ASP A N 1
ATOM 681 C CA . ASP A 1 86 ? 47.320 5.295 -15.539 1.00 59.84 86 ASP A CA 1
ATOM 682 C C . ASP A 1 86 ? 46.611 4.091 -14.894 1.00 59.84 86 ASP A C 1
ATOM 684 O O . ASP A 1 86 ? 47.222 3.040 -14.685 1.00 59.84 86 ASP A O 1
ATOM 688 N N . LEU A 1 87 ? 45.307 4.183 -14.611 1.00 57.97 87 LEU A N 1
ATOM 689 C CA . LEU A 1 87 ? 44.544 3.009 -14.180 1.00 57.97 87 LEU A CA 1
ATOM 690 C C . LEU A 1 87 ? 44.072 2.194 -15.397 1.00 57.97 87 LEU A C 1
ATOM 692 O O . LEU A 1 87 ? 42.959 2.351 -15.895 1.00 57.97 87 LEU A O 1
ATOM 696 N N . ILE A 1 88 ? 44.936 1.306 -15.902 1.00 67.06 88 ILE A N 1
ATOM 697 C CA . ILE A 1 88 ? 44.570 0.363 -16.968 1.00 67.06 88 ILE A CA 1
ATOM 698 C C . ILE A 1 88 ? 43.956 -0.888 -16.333 1.00 67.06 88 ILE A C 1
ATOM 700 O O . ILE A 1 88 ? 44.675 -1.787 -15.890 1.00 67.06 88 ILE A O 1
ATOM 704 N N . TRP A 1 89 ? 42.626 -0.987 -16.354 1.00 56.47 89 TRP A N 1
ATOM 705 C CA . TRP A 1 89 ? 41.891 -2.218 -16.049 1.00 56.47 89 TRP A CA 1
ATOM 706 C C . TRP A 1 89 ? 42.174 -3.278 -17.125 1.00 56.47 89 TRP A C 1
ATOM 708 O O . TRP A 1 89 ? 41.428 -3.465 -18.086 1.00 56.47 89 TRP A O 1
ATOM 718 N N . LYS A 1 90 ? 43.313 -3.967 -17.013 1.00 66.25 90 LYS A N 1
ATOM 719 C CA . LYS A 1 90 ? 43.683 -5.053 -17.922 1.00 66.25 90 LYS A CA 1
ATOM 720 C C . LYS A 1 90 ? 42.865 -6.288 -17.572 1.00 66.25 90 LYS A C 1
ATOM 722 O O . LYS A 1 90 ? 43.313 -7.090 -16.760 1.00 66.25 90 LYS A O 1
ATOM 727 N N . LYS A 1 91 ? 41.706 -6.415 -18.229 1.00 62.12 91 LYS A N 1
ATOM 728 C CA . LYS A 1 91 ? 40.975 -7.649 -18.591 1.00 62.12 91 LYS A CA 1
ATOM 729 C C . LYS A 1 91 ? 39.487 -7.535 -18.246 1.00 62.12 91 LYS A C 1
ATOM 731 O O . LYS A 1 91 ? 39.065 -7.798 -17.124 1.00 62.12 91 LYS A O 1
ATOM 736 N N . LYS A 1 92 ? 38.687 -7.203 -19.263 1.00 58.72 92 LYS A N 1
ATOM 737 C CA . LYS A 1 92 ? 37.237 -7.427 -19.273 1.00 58.72 92 LYS A CA 1
ATOM 738 C C . LYS A 1 92 ? 37.009 -8.941 -19.170 1.00 58.72 92 LYS A C 1
ATOM 740 O O . LYS A 1 92 ? 37.297 -9.661 -20.118 1.00 58.72 92 LYS A O 1
ATOM 745 N N . ASN A 1 93 ? 36.582 -9.439 -18.008 1.00 62.00 93 ASN A N 1
ATOM 746 C CA . ASN A 1 93 ? 36.302 -10.871 -17.811 1.00 62.00 93 ASN A CA 1
ATOM 747 C C . ASN A 1 93 ? 34.861 -11.261 -18.188 1.00 62.00 93 ASN A C 1
ATOM 749 O O . ASN A 1 93 ? 34.502 -12.425 -18.047 1.00 62.00 93 ASN A O 1
ATOM 753 N N . LEU A 1 94 ? 34.037 -10.323 -18.667 1.00 62.00 94 LEU A N 1
ATOM 754 C CA . LEU A 1 94 ? 32.641 -10.593 -18.998 1.00 62.00 94 LEU A CA 1
ATOM 755 C C . LEU A 1 94 ? 32.180 -9.676 -20.138 1.00 62.00 94 LEU A C 1
ATOM 757 O O . LEU A 1 94 ? 32.098 -8.460 -19.966 1.00 62.00 94 LEU A O 1
ATOM 761 N N . ASP A 1 95 ? 31.891 -10.247 -21.308 1.00 64.88 95 ASP A N 1
ATOM 762 C CA . ASP A 1 95 ? 31.047 -9.593 -22.311 1.00 64.88 95 ASP A CA 1
ATOM 763 C C . ASP A 1 95 ? 29.604 -9.677 -21.813 1.00 64.88 95 ASP A C 1
ATOM 765 O O . ASP A 1 95 ? 28.848 -10.582 -22.159 1.00 64.88 95 ASP A O 1
ATOM 769 N N . LEU A 1 96 ? 29.247 -8.747 -20.927 1.00 62.00 96 LEU A N 1
ATOM 770 C CA . LEU A 1 96 ? 27.853 -8.462 -20.626 1.00 62.00 96 LEU A CA 1
ATOM 771 C C . LEU A 1 96 ? 27.234 -7.987 -21.942 1.00 62.00 96 LEU A C 1
ATOM 773 O O . LEU A 1 96 ? 27.595 -6.939 -22.471 1.00 62.00 96 LEU A O 1
ATOM 777 N N . VAL A 1 97 ? 26.372 -8.811 -22.530 1.00 68.88 97 VAL A N 1
ATOM 778 C CA . VAL A 1 97 ? 25.467 -8.339 -23.573 1.00 68.88 97 VAL A CA 1
ATOM 779 C C . VAL A 1 97 ? 24.547 -7.355 -22.861 1.00 68.88 97 VAL A C 1
ATOM 781 O O . VAL A 1 97 ? 23.722 -7.783 -22.059 1.00 68.88 97 VAL A O 1
ATOM 784 N N . ASP A 1 98 ? 24.712 -6.054 -23.107 1.00 59.75 98 ASP A N 1
ATOM 785 C CA . ASP A 1 98 ? 23.983 -4.986 -22.397 1.00 59.75 98 ASP A CA 1
ATOM 786 C C . ASP A 1 98 ? 22.447 -5.152 -22.473 1.00 59.75 98 ASP A C 1
ATOM 788 O O . ASP A 1 98 ? 21.721 -4.661 -21.616 1.00 59.75 98 ASP A O 1
ATOM 792 N N . GLN A 1 99 ? 21.938 -5.915 -23.450 1.00 58.97 99 GLN A N 1
ATOM 793 C CA . GLN A 1 99 ? 20.517 -6.270 -23.600 1.00 58.97 99 GLN A CA 1
ATOM 794 C C . GLN A 1 99 ? 20.076 -7.564 -22.892 1.00 58.97 99 GLN A C 1
ATOM 796 O O . GLN A 1 99 ? 18.881 -7.835 -22.824 1.00 58.97 99 GLN A O 1
ATOM 801 N N . ALA A 1 100 ? 20.991 -8.394 -22.387 1.00 60.19 100 ALA A N 1
ATOM 802 C CA . ALA A 1 100 ? 20.631 -9.657 -21.733 1.00 60.19 100 ALA A CA 1
ATOM 803 C C . ALA A 1 100 ? 20.218 -9.478 -20.261 1.00 60.19 100 ALA A C 1
ATOM 805 O O . ALA A 1 100 ? 19.592 -10.369 -19.692 1.00 60.19 100 ALA A O 1
ATOM 806 N N . PHE A 1 101 ? 20.557 -8.335 -19.655 1.00 61.00 101 PHE A N 1
ATOM 807 C CA . PHE A 1 101 ? 20.346 -8.053 -18.231 1.00 61.00 101 PHE A CA 1
ATOM 808 C C . PHE A 1 101 ? 19.482 -6.818 -17.969 1.00 61.00 101 PHE A C 1
ATOM 810 O O . PHE A 1 101 ? 19.396 -6.369 -16.828 1.00 61.00 101 PHE A O 1
ATOM 817 N N . THR A 1 102 ? 18.812 -6.271 -18.987 1.00 66.56 102 THR A N 1
ATOM 818 C CA . THR A 1 102 ? 17.766 -5.274 -18.748 1.00 66.56 102 THR A CA 1
ATOM 819 C C . THR A 1 102 ? 16.614 -5.965 -18.032 1.00 66.56 102 THR A C 1
ATOM 821 O O . THR A 1 102 ? 15.766 -6.604 -18.652 1.00 66.56 102 THR A O 1
ATOM 824 N N . PHE A 1 103 ? 16.613 -5.886 -16.705 1.00 69.50 103 PHE A N 1
ATOM 825 C CA . PHE A 1 103 ? 15.469 -6.244 -15.890 1.00 69.50 103 PHE A CA 1
ATOM 826 C C . PHE A 1 103 ? 14.378 -5.209 -16.173 1.00 69.50 103 PHE A C 1
ATOM 828 O O . PHE A 1 103 ? 14.393 -4.118 -15.617 1.00 69.50 103 PHE A O 1
ATOM 835 N N . LEU A 1 104 ? 13.449 -5.532 -17.077 1.00 71.12 104 LEU A N 1
ATOM 836 C CA . LEU A 1 104 ? 12.315 -4.658 -17.409 1.00 71.12 104 LEU A CA 1
ATOM 837 C C . LEU A 1 104 ? 11.306 -4.513 -16.253 1.00 71.12 104 LEU A C 1
ATOM 839 O O . LEU A 1 104 ? 10.336 -3.772 -16.378 1.00 71.12 104 LEU A O 1
ATOM 843 N N . GLY A 1 105 ? 11.528 -5.211 -15.134 1.00 68.06 105 GLY A N 1
ATOM 844 C CA . GLY A 1 105 ? 10.523 -5.378 -14.098 1.00 68.06 105 GLY A CA 1
ATOM 845 C C . GLY A 1 105 ? 9.386 -6.281 -14.572 1.00 68.06 105 GLY A C 1
ATOM 846 O O . GLY A 1 105 ? 9.174 -6.504 -15.763 1.00 68.06 105 GLY A O 1
ATOM 847 N N . CYS A 1 106 ? 8.657 -6.840 -13.617 1.00 74.94 106 CYS A N 1
ATOM 848 C CA . CYS A 1 106 ? 7.372 -7.459 -13.896 1.00 74.94 106 CYS A CA 1
ATOM 849 C C . CYS A 1 106 ? 6.306 -6.448 -13.472 1.00 74.94 106 CYS A C 1
ATOM 851 O O . CYS A 1 106 ? 6.095 -6.253 -12.278 1.00 74.94 106 CYS A O 1
ATOM 853 N N . THR A 1 107 ? 5.681 -5.764 -14.432 1.00 75.88 107 THR A N 1
ATOM 854 C CA . THR A 1 107 ? 4.532 -4.876 -14.167 1.00 75.88 107 THR A CA 1
ATOM 855 C C . THR A 1 107 ? 3.212 -5.644 -14.109 1.00 75.88 107 THR A C 1
ATOM 857 O O . THR A 1 107 ? 2.156 -5.048 -13.906 1.00 75.88 107 THR A O 1
ATOM 860 N N . ASP A 1 108 ? 3.256 -6.961 -14.307 1.00 83.44 108 ASP A N 1
ATOM 861 C CA . ASP A 1 108 ? 2.065 -7.792 -14.355 1.00 83.44 108 ASP A CA 1
ATOM 862 C C . ASP A 1 108 ? 1.546 -8.076 -12.948 1.00 83.44 108 ASP A C 1
ATOM 864 O O . ASP A 1 108 ? 2.227 -8.654 -12.095 1.00 83.44 108 ASP A O 1
ATOM 868 N N . TYR A 1 109 ? 0.289 -7.708 -12.719 1.00 81.31 109 TYR A N 1
ATOM 869 C CA . TYR A 1 109 ? -0.418 -8.129 -11.522 1.00 81.31 109 TYR A CA 1
ATOM 870 C C . TYR A 1 109 ? -0.648 -9.647 -11.536 1.00 81.31 109 TYR A C 1
ATOM 872 O O . TYR A 1 109 ? -0.941 -10.224 -12.588 1.00 81.31 109 TYR A O 1
ATOM 880 N N . PRO A 1 110 ? -0.595 -10.311 -10.367 1.00 85.81 110 PRO A N 1
ATOM 881 C CA . PRO A 1 110 ? -0.952 -11.713 -10.251 1.00 85.81 110 PRO A CA 1
ATOM 882 C C . PRO A 1 110 ? -2.338 -11.987 -10.852 1.00 85.81 110 PRO A C 1
ATOM 884 O O . PRO A 1 110 ? -3.267 -11.197 -10.640 1.00 85.81 110 PRO A O 1
ATOM 887 N N . PRO A 1 111 ? -2.540 -13.138 -11.519 1.00 84.75 111 PRO A N 1
ATOM 888 C CA . PRO A 1 111 ? -3.820 -13.476 -12.144 1.00 84.75 111 PRO A CA 1
ATOM 889 C C . PRO A 1 111 ? -4.973 -13.514 -11.133 1.00 84.75 111 PRO A C 1
ATOM 891 O O . PRO A 1 111 ? -6.122 -13.281 -11.491 1.00 84.75 111 PRO A O 1
ATOM 894 N N . ILE A 1 112 ? -4.672 -13.756 -9.854 1.00 86.88 112 ILE A N 1
ATOM 895 C CA . ILE A 1 112 ? -5.645 -13.705 -8.759 1.00 86.88 112 ILE A CA 1
ATOM 896 C C . ILE A 1 112 ? -6.273 -12.313 -8.648 1.00 86.88 112 ILE A C 1
ATOM 898 O O . ILE A 1 112 ? -7.485 -12.231 -8.509 1.00 86.88 112 ILE A O 1
ATOM 902 N N . ILE A 1 113 ? -5.471 -11.248 -8.762 1.00 86.50 113 ILE A N 1
ATOM 903 C CA . ILE A 1 113 ? -5.926 -9.854 -8.684 1.00 86.50 113 ILE A CA 1
ATOM 904 C C . ILE A 1 113 ? -6.629 -9.443 -9.985 1.00 86.50 113 ILE A C 1
ATOM 906 O O . ILE A 1 113 ? -7.638 -8.748 -9.940 1.00 86.50 113 ILE A O 1
ATOM 910 N N . MET A 1 114 ? -6.141 -9.899 -11.145 1.00 87.12 114 MET A N 1
ATOM 911 C CA . MET A 1 114 ? -6.773 -9.599 -12.441 1.00 87.12 114 MET A CA 1
ATOM 912 C C . MET A 1 114 ? -8.146 -10.265 -12.627 1.00 87.12 114 MET A C 1
ATOM 914 O O . MET A 1 114 ? -8.979 -9.751 -13.367 1.00 87.12 114 MET A O 1
ATOM 918 N N . ASN A 1 115 ? -8.396 -11.394 -11.959 1.00 88.94 115 ASN A N 1
ATOM 919 C CA . ASN A 1 115 ? -9.665 -12.125 -12.035 1.00 88.94 115 ASN A CA 1
ATOM 920 C C . ASN A 1 115 ? -10.736 -11.606 -11.056 1.00 88.94 115 ASN A C 1
ATOM 922 O O . ASN A 1 115 ? -11.841 -12.154 -11.011 1.00 88.94 115 ASN A O 1
ATOM 926 N N . LEU A 1 116 ? -10.431 -10.585 -10.248 1.00 88.38 116 LEU A N 1
ATOM 927 C CA . LEU A 1 116 ? -11.391 -10.004 -9.312 1.00 88.38 116 LEU A CA 1
ATOM 928 C C . LEU A 1 116 ? -12.379 -9.118 -10.078 1.00 88.38 116 LEU A C 1
ATOM 930 O O . LEU A 1 116 ? -12.000 -8.249 -10.855 1.00 88.38 116 LEU A O 1
ATOM 934 N N . SER A 1 117 ? -13.671 -9.341 -9.852 1.00 88.88 117 SER A N 1
ATOM 935 C CA . SER A 1 117 ? -14.748 -8.675 -10.604 1.00 88.88 117 SER A CA 1
ATOM 936 C C . SER A 1 117 ? -15.413 -7.539 -9.832 1.00 88.88 117 SER A C 1
ATOM 938 O O . SER A 1 117 ? -16.049 -6.670 -10.424 1.00 88.88 117 SER A O 1
ATOM 940 N N . THR A 1 118 ? -15.290 -7.545 -8.504 1.00 92.12 118 THR A N 1
ATOM 941 C CA . THR A 1 118 ? -15.970 -6.584 -7.631 1.00 92.12 118 THR A CA 1
ATOM 942 C C . THR A 1 118 ? -14.963 -5.763 -6.828 1.00 92.12 118 THR A C 1
ATOM 944 O O . THR A 1 118 ? -13.955 -6.309 -6.378 1.00 92.12 118 THR A O 1
ATOM 947 N N . PRO A 1 119 ? -15.248 -4.477 -6.555 1.00 90.81 119 PRO A N 1
ATOM 948 C CA . PRO A 1 119 ? -14.397 -3.659 -5.688 1.00 90.81 119 PRO A CA 1
ATOM 949 C C . PRO A 1 119 ? -14.199 -4.268 -4.293 1.00 90.81 119 PRO A C 1
ATOM 951 O O . PRO A 1 119 ? -13.123 -4.170 -3.712 1.00 90.81 119 PRO A O 1
ATOM 954 N N . TYR A 1 120 ? -15.219 -4.958 -3.776 1.00 89.75 120 TYR A N 1
ATOM 955 C CA . TYR A 1 120 ? -15.131 -5.659 -2.498 1.00 89.75 120 TYR A CA 1
ATOM 956 C C . TYR A 1 120 ? -14.083 -6.778 -2.517 1.00 89.75 120 TYR A C 1
ATOM 958 O O . TYR A 1 120 ? -13.326 -6.914 -1.564 1.00 89.75 120 TYR A O 1
ATOM 966 N N . GLN A 1 121 ? -13.995 -7.540 -3.611 1.00 90.19 121 GLN A N 1
ATOM 967 C CA . GLN A 1 121 ? -12.995 -8.598 -3.757 1.00 90.19 121 GLN A CA 1
ATOM 968 C C . GLN A 1 121 ? -11.566 -8.043 -3.730 1.00 90.19 121 GLN A C 1
ATOM 970 O O . GLN A 1 121 ? -10.710 -8.615 -3.058 1.00 90.19 121 GLN A O 1
ATOM 975 N N . TYR A 1 122 ? -11.324 -6.908 -4.395 1.00 90.44 122 TYR A N 1
ATOM 976 C CA . TYR A 1 122 ? -10.041 -6.202 -4.318 1.00 90.44 122 TYR A CA 1
ATOM 977 C C . TYR A 1 122 ? -9.713 -5.780 -2.888 1.00 90.44 122 TYR A C 1
ATOM 979 O O . TYR A 1 122 ? -8.608 -6.019 -2.413 1.00 90.44 122 TYR A O 1
ATOM 987 N N . PHE A 1 123 ? -10.684 -5.205 -2.179 1.00 90.75 123 PHE A N 1
ATOM 988 C CA . PHE A 1 123 ? -10.504 -4.819 -0.783 1.00 90.75 123 PHE A CA 1
ATOM 989 C C . PHE A 1 123 ? -10.183 -6.031 0.103 1.00 90.75 123 PHE A C 1
ATOM 991 O O . PHE A 1 123 ? -9.196 -6.008 0.829 1.00 90.75 123 PHE A O 1
ATOM 998 N N . SER A 1 124 ? -10.946 -7.122 -0.011 1.00 90.31 124 SER A N 1
ATOM 999 C CA . SER A 1 124 ? -10.739 -8.346 0.779 1.00 90.31 124 SER A CA 1
ATOM 1000 C C . SER A 1 124 ? -9.433 -9.084 0.469 1.00 90.31 124 SER A C 1
ATOM 1002 O O . SER A 1 124 ? -8.989 -9.900 1.267 1.00 90.31 124 SER A O 1
ATOM 1004 N N . TYR A 1 125 ? -8.815 -8.819 -0.687 1.00 90.50 125 TYR A N 1
ATOM 1005 C CA . TYR A 1 125 ? -7.509 -9.383 -1.023 1.00 90.50 125 TYR A CA 1
ATOM 1006 C C . TYR A 1 125 ? -6.394 -8.775 -0.160 1.00 90.50 125 TYR A C 1
ATOM 1008 O O . TYR A 1 125 ? -5.499 -9.492 0.279 1.00 90.50 125 TYR A O 1
ATOM 1016 N N . PHE A 1 126 ? -6.458 -7.466 0.101 1.00 90.06 126 PHE A N 1
ATOM 1017 C CA . PHE A 1 126 ? -5.494 -6.767 0.957 1.00 90.06 126 PHE A CA 1
ATOM 1018 C C . PHE A 1 126 ? -5.896 -6.782 2.437 1.00 90.06 126 PHE A C 1
ATOM 1020 O O . PHE A 1 126 ? -5.034 -6.814 3.310 1.00 90.06 126 PHE A O 1
ATOM 1027 N N . PHE A 1 127 ? -7.200 -6.777 2.720 1.00 92.50 127 PHE A N 1
ATOM 1028 C CA . PHE A 1 127 ? -7.767 -6.886 4.061 1.00 92.50 127 PHE A CA 1
ATOM 1029 C C . PHE A 1 127 ? -8.244 -8.311 4.301 1.00 92.50 127 PHE A C 1
ATOM 1031 O O . PHE A 1 127 ? -9.428 -8.626 4.149 1.00 92.50 127 PHE A O 1
ATOM 1038 N N . ASP A 1 128 ? -7.299 -9.170 4.663 1.00 92.69 128 ASP A N 1
ATOM 1039 C CA . ASP A 1 128 ? -7.580 -10.564 4.951 1.00 92.69 128 ASP A CA 1
ATOM 1040 C C . ASP A 1 128 ? -8.397 -10.734 6.245 1.00 92.69 128 ASP A C 1
ATOM 1042 O O . ASP A 1 128 ? -8.477 -9.863 7.120 1.00 92.69 128 ASP A O 1
ATOM 1046 N N . GLU A 1 129 ? -9.027 -11.901 6.386 1.00 92.56 129 GLU A N 1
ATOM 1047 C CA . GLU A 1 129 ? -9.831 -12.209 7.572 1.00 92.56 129 GLU A CA 1
ATOM 1048 C C . GLU A 1 129 ? -8.991 -12.210 8.858 1.00 92.56 129 GLU A C 1
ATOM 1050 O O . GLU A 1 129 ? -9.511 -11.908 9.934 1.00 92.56 129 GLU A O 1
ATOM 1055 N N . SER A 1 130 ? -7.691 -12.514 8.758 1.00 93.94 130 SER A N 1
ATOM 1056 C CA . SER A 1 130 ? -6.790 -12.548 9.911 1.00 93.94 130 SER A CA 1
ATOM 1057 C C . SER A 1 130 ? -6.516 -11.146 10.463 1.00 93.94 130 SER A C 1
ATOM 1059 O O . SER A 1 130 ? -6.626 -10.935 11.677 1.00 93.94 130 SER A O 1
ATOM 1061 N N . LEU A 1 131 ? -6.261 -10.164 9.589 1.00 94.88 131 LEU A N 1
ATOM 1062 C CA . LEU A 1 131 ? -6.136 -8.759 9.959 1.00 94.88 131 LEU A CA 1
ATOM 1063 C C . LEU A 1 131 ? -7.445 -8.245 10.547 1.00 94.88 131 LEU A C 1
ATOM 1065 O O . LEU A 1 131 ? -7.431 -7.610 11.603 1.00 94.88 131 LEU A O 1
ATOM 1069 N N . LEU A 1 132 ? -8.582 -8.570 9.924 1.00 94.56 132 LEU A N 1
ATOM 1070 C CA . LEU A 1 132 ? -9.894 -8.167 10.428 1.00 94.56 132 LEU A CA 1
ATOM 1071 C C . LEU A 1 132 ? -10.142 -8.710 11.846 1.00 94.56 132 LEU A C 1
ATOM 1073 O O . LEU A 1 132 ? -10.544 -7.968 12.744 1.00 94.56 132 LEU A O 1
ATOM 1077 N N . ALA A 1 133 ? -9.841 -9.991 12.077 1.00 95.81 133 ALA A N 1
ATOM 1078 C CA . ALA A 1 133 ? -9.968 -10.626 13.386 1.00 95.81 133 ALA A CA 1
ATOM 1079 C C . ALA A 1 133 ? -9.042 -9.986 14.433 1.00 95.81 133 ALA A C 1
ATOM 1081 O O . ALA A 1 133 ? -9.442 -9.777 15.586 1.00 95.81 133 ALA A O 1
ATOM 1082 N N . ARG A 1 134 ? -7.817 -9.623 14.039 1.00 96.38 134 ARG A N 1
ATOM 1083 C CA . ARG A 1 134 ? -6.868 -8.922 14.909 1.00 96.38 134 ARG A CA 1
ATOM 1084 C C . ARG A 1 134 ? -7.367 -7.529 15.284 1.00 96.38 134 ARG A C 1
ATOM 1086 O O . ARG A 1 134 ? -7.337 -7.187 16.465 1.00 96.38 134 ARG A O 1
ATOM 1093 N N . ILE A 1 135 ? -7.886 -6.765 14.321 1.00 96.06 135 ILE A N 1
ATOM 1094 C CA . ILE A 1 135 ? -8.471 -5.437 14.560 1.00 96.06 135 ILE A CA 1
ATOM 1095 C C . ILE A 1 135 ? -9.615 -5.535 15.571 1.00 96.06 135 ILE A C 1
ATOM 1097 O O . ILE A 1 135 ? -9.648 -4.763 16.528 1.00 96.06 135 ILE A O 1
ATOM 1101 N N . VAL A 1 136 ? -10.521 -6.504 15.407 1.00 96.31 136 VAL A N 1
ATOM 1102 C CA . VAL A 1 136 ? -11.636 -6.725 16.343 1.00 96.31 136 VAL A CA 1
ATOM 1103 C C . VAL A 1 136 ? -11.119 -7.036 17.747 1.00 96.31 136 VAL A C 1
ATOM 1105 O O . VAL A 1 136 ? -11.603 -6.473 18.730 1.00 96.31 136 VAL A O 1
ATOM 1108 N N . THR A 1 137 ? -10.121 -7.912 17.851 1.00 96.12 137 THR A N 1
ATOM 1109 C CA . THR A 1 137 ? -9.560 -8.339 19.137 1.00 96.12 137 THR A CA 1
ATOM 1110 C C . THR A 1 137 ? -8.910 -7.175 19.885 1.00 96.12 137 THR A C 1
ATOM 1112 O O . THR A 1 137 ? -9.236 -6.937 21.049 1.00 96.12 137 THR A O 1
ATOM 1115 N N . GLU A 1 138 ? -8.038 -6.413 19.221 1.00 96.00 138 GLU A N 1
ATOM 1116 C CA . GLU A 1 138 ? -7.357 -5.269 19.838 1.00 96.00 138 GLU A CA 1
ATOM 1117 C C . GLU A 1 138 ? -8.324 -4.113 20.126 1.00 96.00 138 GLU A C 1
ATOM 1119 O O . GLU A 1 138 ? -8.254 -3.507 21.195 1.00 96.00 138 GLU A O 1
ATOM 1124 N N . SER A 1 139 ? -9.301 -3.860 19.249 1.00 95.25 139 SER A N 1
ATOM 1125 C CA . SER A 1 139 ? -10.342 -2.849 19.493 1.00 95.25 139 SER A CA 1
ATOM 1126 C C . SER A 1 139 ? -11.168 -3.180 20.735 1.00 95.25 139 SER A C 1
ATOM 1128 O O . SER A 1 139 ? -11.418 -2.311 21.572 1.00 95.25 139 SER A O 1
ATOM 1130 N N . ASN A 1 140 ? -11.553 -4.448 20.899 1.00 93.94 140 ASN A N 1
ATOM 1131 C CA . ASN A 1 140 ? -12.269 -4.909 22.086 1.00 93.94 140 ASN A CA 1
ATOM 1132 C C . ASN A 1 140 ? -11.406 -4.798 23.346 1.00 93.94 140 ASN A C 1
ATOM 1134 O O . ASN A 1 140 ? -11.882 -4.332 24.381 1.00 93.94 140 ASN A O 1
ATOM 1138 N N . LYS A 1 141 ? -10.130 -5.186 23.262 1.00 95.06 141 LYS A N 1
ATOM 1139 C CA . LYS A 1 141 ? -9.174 -5.069 24.369 1.00 95.06 141 LYS A CA 1
ATOM 1140 C C . LYS A 1 141 ? -9.022 -3.616 24.820 1.00 95.06 141 LYS A C 1
ATOM 1142 O O . LYS A 1 141 ? -9.155 -3.340 26.011 1.00 95.06 141 LYS A O 1
ATOM 1147 N N . TYR A 1 142 ? -8.838 -2.689 23.881 1.00 93.75 142 TYR A N 1
ATOM 1148 C CA . TYR A 1 142 ? -8.769 -1.257 24.167 1.00 93.75 142 TYR A CA 1
ATOM 1149 C C . TYR A 1 142 ? -10.077 -0.724 24.770 1.00 93.75 142 TYR A C 1
ATOM 1151 O O . TYR A 1 142 ? -10.060 -0.004 25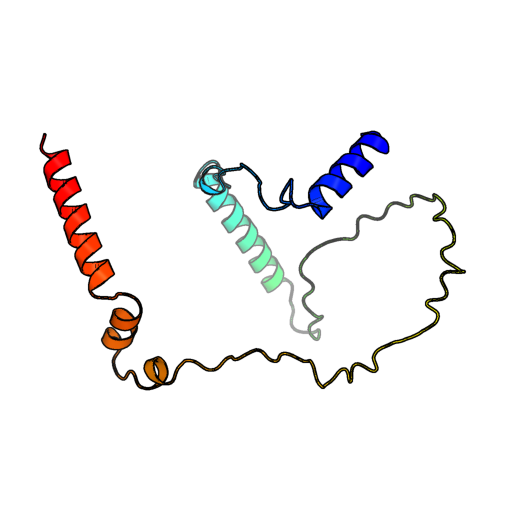.769 1.00 93.75 142 TYR A O 1
ATOM 1159 N N . ALA A 1 143 ? -11.230 -1.113 24.216 1.00 91.25 143 ALA A N 1
ATOM 1160 C CA . ALA 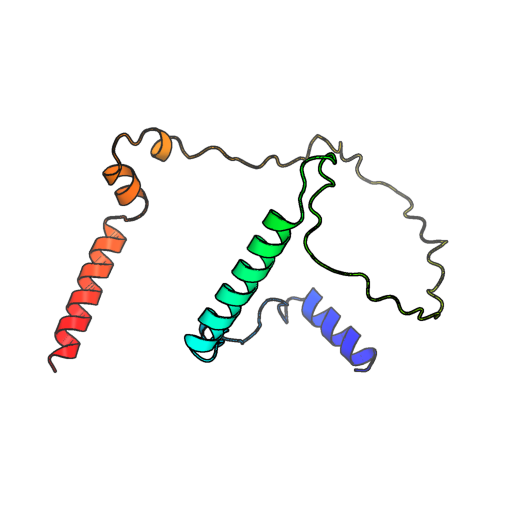A 1 143 ? -12.535 -0.683 24.715 1.00 91.25 143 ALA A CA 1
ATOM 1161 C C . ALA A 1 143 ? -12.796 -1.124 26.165 1.00 91.25 143 ALA A C 1
ATOM 1163 O O . ALA A 1 143 ? -13.427 -0.388 26.926 1.00 91.25 143 ALA A O 1
ATOM 1164 N N . ILE A 1 144 ? -12.311 -2.307 26.554 1.00 89.81 144 ILE A N 1
ATOM 1165 C CA . ILE A 1 144 ? -12.385 -2.800 27.934 1.00 89.81 144 ILE A CA 1
ATOM 1166 C C . ILE A 1 144 ? -11.421 -2.018 28.831 1.00 89.81 144 ILE A C 1
ATOM 1168 O O . ILE A 1 144 ? -11.824 -1.580 29.905 1.00 89.81 144 ILE A O 1
ATOM 1172 N N . GLN A 1 145 ? -10.180 -1.798 28.388 1.00 83.38 145 GLN A N 1
ATOM 1173 C CA . GLN A 1 145 ? -9.172 -1.057 29.154 1.00 83.38 145 GLN A CA 1
ATOM 1174 C C . GLN A 1 145 ? -9.582 0.394 29.427 1.00 83.38 145 GLN A C 1
ATOM 1176 O O . GLN A 1 145 ? -9.383 0.870 30.531 1.00 83.38 145 GLN A O 1
ATOM 1181 N N . LYS A 1 146 ? -10.218 1.078 28.469 1.00 77.00 146 LYS A N 1
ATOM 1182 C CA . LYS A 1 146 ? -10.686 2.466 28.633 1.00 77.00 146 LYS A CA 1
ATOM 1183 C C . LYS A 1 146 ? -11.816 2.626 29.666 1.00 77.00 146 LYS A C 1
ATOM 1185 O O . LYS A 1 146 ? -12.118 3.747 30.069 1.00 77.00 146 LYS A O 1
ATOM 1190 N N . LYS A 1 147 ? -12.499 1.539 30.043 1.00 59.94 147 LYS A N 1
ATOM 1191 C CA . LYS A 1 147 ? -13.611 1.565 31.010 1.00 59.94 147 LYS A CA 1
ATOM 1192 C C . LYS A 1 147 ? -13.184 1.365 32.469 1.00 59.94 147 LYS A C 1
ATOM 1194 O O . LYS A 1 147 ? -14.052 1.462 33.336 1.00 59.94 147 LYS A O 1
ATOM 1199 N N . TYR A 1 148 ? -11.907 1.093 32.724 1.00 50.03 148 TYR A N 1
ATOM 1200 C CA . TYR A 1 148 ? -11.309 1.001 34.058 1.00 50.03 148 TYR A CA 1
ATOM 1201 C C . TYR A 1 148 ? -10.306 2.134 34.263 1.00 50.03 148 TYR A C 1
ATOM 1203 O O . TYR A 1 148 ? -10.148 2.537 35.436 1.00 50.03 148 TYR A O 1
#